Protein AF-A0A833ZZV5-F1 (afdb_monomer_lite)

InterPro domains:
  IPR002999 Tudor domain [SM00333] (11-71)
  IPR002999 Tudor domain [SM00333] (85-141)
  IPR004092 Mbt repeat domain [PF02820] (18-68)
  IPR014002 Agenet domain, plant type [SM00743] (11-73)
  IPR014002 Agenet domain, plant type [SM00743] (85-141)
  IPR040477 Lysine-specific demethylase 4-like, Tudor domain [PF18104] (90-123)
  IPR043449 PHD finger protein 20-like [PTHR15856] (2-167)
  IPR047405 PHD finger protein 20-like protein 1, Tudor domain [cd20454] (86-143)

pLDDT: mean 76.8, std 22.61, range [31.33, 97.44]

Radius of gyration: 31.59 Å; chains: 1; bounding box: 53×62×110 Å

Organism: NCBI:txid89673

Secondary structure (DSSP, 8-state):
-PPPPP--TT---STT-EEEEE-TTS-EEEEEEEEEETTTTEEEEEETTS-GGG-EEEETT-TTEEE------SSS----TTS-----TT-EEEEE-TTS-EEEEEEEEE-TTSEEEEEETTS-EEEEEGGGEEEPPGGGTTTTS---S-------------------------

Sequence (174 aa):
MSKKPPNRPGITFEIGARLEALDYLQKWYPSRIEKIDYEEGKMLVHFERWSHRYDEWIYWDSNRLRPLERPALRKEGLKDEDDFFDFKAGEEVLARWTDCRYYPAKIEAVNKEGTFTVQFYDGVIRCLKRMHIKAMPEDAKGQVQSQHPLSWCCPIDPAGSCNQSMGSEVSAFF

Structure (mmCIF, N/CA/C/O backbone):
data_AF-A0A833ZZV5-F1
#
_entry.id   AF-A0A833ZZV5-F1
#
loop_
_atom_site.group_PDB
_atom_site.id
_atom_site.type_symbol
_atom_site.label_atom_id
_atom_site.label_alt_id
_atom_site.label_comp_id
_atom_site.label_asym_id
_atom_site.label_entity_id
_atom_site.label_seq_id
_atom_site.pdbx_PDB_ins_code
_atom_site.Cartn_x
_atom_site.Cartn_y
_atom_site.Cartn_z
_atom_site.occupancy
_atom_site.B_iso_or_equiv
_atom_site.auth_seq_id
_atom_site.auth_comp_id
_atom_site.auth_asym_id
_atom_site.auth_atom_id
_atom_site.pdbx_PDB_model_num
ATOM 1 N N . MET A 1 1 ? 12.550 -0.933 -32.761 1.00 63.62 1 MET A N 1
ATOM 2 C CA . MET A 1 1 ? 12.901 -2.304 -32.321 1.00 63.62 1 MET A CA 1
ATOM 3 C C . MET A 1 1 ? 12.529 -2.410 -30.852 1.00 63.62 1 MET A C 1
ATOM 5 O O . MET A 1 1 ? 13.104 -1.671 -30.068 1.00 63.62 1 MET A O 1
ATOM 9 N N . SER A 1 2 ? 11.555 -3.244 -30.481 1.00 72.00 2 SER A N 1
ATOM 10 C CA . SER A 1 2 ? 11.165 -3.431 -29.075 1.00 72.00 2 SER A CA 1
ATOM 11 C C . SER A 1 2 ? 12.299 -4.095 -28.294 1.00 72.00 2 SER A C 1
ATOM 13 O O . SER A 1 2 ? 12.795 -5.153 -28.698 1.00 72.00 2 SER A O 1
ATOM 15 N N . LYS A 1 3 ? 12.705 -3.500 -27.176 1.00 82.06 3 LYS A N 1
ATOM 16 C CA . LYS A 1 3 ? 13.666 -4.099 -26.257 1.00 82.06 3 LYS A CA 1
ATOM 17 C C . LYS A 1 3 ? 12.980 -5.209 -25.457 1.00 82.06 3 LYS A C 1
ATOM 19 O O . LYS A 1 3 ? 11.799 -5.126 -25.127 1.00 82.06 3 LYS A O 1
ATOM 24 N N . LYS A 1 4 ? 13.725 -6.271 -25.151 1.00 84.44 4 LYS A N 1
ATOM 25 C CA . LYS A 1 4 ? 13.247 -7.362 -24.292 1.00 84.44 4 LYS A CA 1
ATOM 26 C C . LYS A 1 4 ? 13.659 -7.087 -22.840 1.00 84.44 4 LYS A C 1
ATOM 28 O O . LYS A 1 4 ? 14.776 -6.601 -22.644 1.00 84.44 4 LYS A O 1
ATOM 33 N N . PRO A 1 5 ? 12.812 -7.404 -21.843 1.00 83.94 5 PRO A N 1
ATOM 34 C CA . PRO A 1 5 ? 13.189 -7.277 -20.441 1.00 83.94 5 PRO A CA 1
ATOM 35 C C . PRO A 1 5 ? 14.432 -8.122 -20.120 1.00 83.94 5 PRO A C 1
ATOM 37 O O . PRO A 1 5 ? 14.556 -9.240 -20.634 1.00 83.94 5 PRO A O 1
ATOM 40 N N . PRO A 1 6 ? 15.355 -7.621 -19.285 1.00 85.31 6 PRO A N 1
ATOM 41 C CA . PRO A 1 6 ? 16.538 -8.368 -18.886 1.00 85.31 6 PRO A CA 1
ATOM 42 C C . PRO A 1 6 ? 16.156 -9.528 -17.961 1.00 85.31 6 PRO A C 1
ATOM 44 O O . PRO A 1 6 ? 15.246 -9.419 -17.141 1.00 85.31 6 PRO A O 1
ATOM 47 N N . ASN A 1 7 ? 16.888 -10.639 -18.041 1.00 85.38 7 ASN A N 1
ATOM 48 C CA . ASN A 1 7 ? 16.729 -11.732 -17.085 1.00 85.38 7 ASN A CA 1
ATOM 49 C C . ASN A 1 7 ? 17.444 -11.368 -15.773 1.00 85.38 7 ASN A C 1
ATOM 51 O O . ASN A 1 7 ? 18.665 -11.497 -15.677 1.00 85.38 7 ASN A O 1
ATOM 55 N N . ARG A 1 8 ? 16.693 -10.872 -14.781 1.00 85.69 8 ARG A N 1
ATOM 56 C CA . ARG A 1 8 ? 17.204 -10.538 -13.442 1.00 85.69 8 ARG A CA 1
ATOM 57 C C . ARG A 1 8 ? 16.512 -11.427 -12.404 1.00 85.69 8 ARG A C 1
ATOM 59 O O . ARG A 1 8 ? 15.307 -11.279 -12.201 1.00 85.69 8 ARG A O 1
ATOM 66 N N . PRO A 1 9 ? 17.236 -12.340 -11.734 1.00 82.81 9 PRO A N 1
ATOM 67 C CA . PRO A 1 9 ? 16.626 -13.238 -10.762 1.00 82.81 9 PRO A CA 1
ATOM 68 C C . PRO A 1 9 ? 15.971 -12.438 -9.630 1.00 82.81 9 PRO A C 1
ATOM 70 O O . PRO A 1 9 ? 16.576 -11.526 -9.071 1.00 82.81 9 PRO A O 1
ATOM 73 N N . GLY A 1 10 ? 14.717 -12.769 -9.317 1.00 82.19 10 GLY A N 1
ATOM 74 C CA . GLY A 1 10 ? 13.935 -12.106 -8.270 1.00 82.19 10 GLY A CA 1
ATOM 75 C C . GLY A 1 10 ? 13.205 -10.825 -8.696 1.00 82.19 10 GLY A C 1
ATOM 76 O O . GLY A 1 10 ? 12.441 -10.292 -7.896 1.00 82.19 10 GLY A O 1
ATOM 77 N N . ILE A 1 11 ? 13.372 -10.350 -9.937 1.00 89.00 11 ILE A N 1
ATOM 78 C CA . ILE A 1 11 ? 12.589 -9.234 -10.489 1.00 89.00 11 ILE A CA 1
ATOM 79 C C . ILE A 1 11 ? 11.695 -9.769 -11.606 1.00 89.00 11 ILE A C 1
ATOM 81 O O . ILE A 1 11 ? 12.169 -10.356 -12.573 1.00 89.00 11 ILE A O 1
ATOM 85 N N . THR A 1 12 ? 10.387 -9.566 -11.471 1.00 90.50 12 THR A N 1
ATOM 86 C CA . THR A 1 12 ? 9.412 -9.866 -12.528 1.00 90.50 12 THR A CA 1
ATOM 87 C C . THR A 1 12 ? 9.067 -8.568 -13.251 1.00 90.50 12 THR A C 1
ATOM 89 O O . THR A 1 12 ? 8.610 -7.620 -12.618 1.00 90.50 12 THR A O 1
ATOM 92 N N . PHE A 1 13 ? 9.307 -8.507 -14.562 1.00 91.06 13 PHE A N 1
ATOM 93 C CA . PHE A 1 13 ? 9.050 -7.323 -15.391 1.00 91.06 13 PHE A CA 1
ATOM 94 C C . PHE A 1 13 ? 7.665 -7.392 -16.034 1.00 91.06 13 PHE A C 1
ATOM 96 O O . PHE A 1 13 ? 7.528 -7.527 -17.249 1.00 91.06 13 PHE A O 1
ATOM 103 N N . GLU A 1 14 ? 6.638 -7.318 -15.193 1.00 91.81 14 GLU A N 1
ATOM 104 C CA . GLU A 1 14 ? 5.232 -7.357 -15.596 1.00 91.81 14 GLU A CA 1
ATOM 105 C C . GLU A 1 14 ? 4.464 -6.223 -14.921 1.00 91.81 14 GLU A C 1
ATOM 107 O O . GLU A 1 14 ? 4.776 -5.830 -13.794 1.00 91.81 14 GLU A O 1
ATOM 112 N N . ILE A 1 15 ? 3.440 -5.696 -15.596 1.00 92.88 15 ILE A N 1
ATOM 113 C CA . ILE A 1 15 ? 2.560 -4.686 -15.002 1.00 92.88 15 ILE A CA 1
ATOM 114 C C . ILE A 1 15 ? 1.901 -5.289 -13.757 1.00 92.88 15 ILE A C 1
ATOM 116 O O . ILE A 1 15 ? 1.269 -6.341 -13.806 1.00 92.88 15 ILE A O 1
ATOM 120 N N . GLY A 1 16 ? 2.056 -4.610 -12.626 1.00 91.19 16 GLY A N 1
ATOM 121 C CA . GLY A 1 16 ? 1.579 -5.046 -11.322 1.00 91.19 16 GLY A CA 1
ATOM 122 C C . GLY A 1 16 ? 2.577 -5.847 -10.490 1.00 91.19 16 GLY A C 1
ATOM 123 O O . GLY A 1 16 ? 2.316 -6.057 -9.303 1.00 91.19 16 GLY A O 1
ATOM 124 N N . ALA A 1 17 ? 3.721 -6.247 -11.051 1.00 91.94 17 ALA A N 1
ATOM 125 C CA . ALA A 1 17 ? 4.781 -6.872 -10.273 1.00 91.94 17 ALA A CA 1
ATOM 126 C C . ALA A 1 17 ? 5.356 -5.895 -9.234 1.00 91.94 17 ALA A C 1
ATOM 128 O O . ALA A 1 17 ? 5.371 -4.676 -9.429 1.00 91.94 17 ALA A O 1
ATOM 129 N N . ARG A 1 18 ? 5.830 -6.449 -8.113 1.00 94.00 18 ARG A N 1
ATOM 130 C CA . ARG A 1 18 ? 6.412 -5.688 -7.000 1.00 94.0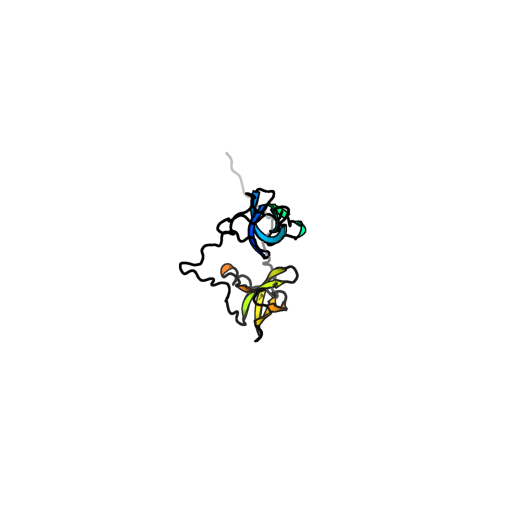0 18 ARG A CA 1
ATOM 131 C C . ARG A 1 18 ? 7.924 -5.872 -6.957 1.00 94.00 18 ARG A C 1
ATOM 133 O O . ARG A 1 18 ? 8.425 -6.975 -7.170 1.00 94.00 18 ARG A O 1
ATOM 140 N N . LEU A 1 19 ? 8.623 -4.791 -6.647 1.00 94.06 19 LEU A N 1
ATOM 141 C CA . LEU A 1 19 ? 10.077 -4.710 -6.522 1.00 94.06 19 LEU A CA 1
ATOM 142 C C . LEU A 1 19 ? 10.439 -3.619 -5.516 1.00 94.06 19 LEU A C 1
ATOM 144 O O . LEU A 1 19 ? 9.560 -2.912 -5.027 1.00 94.06 19 LEU A O 1
ATOM 148 N N . GLU A 1 20 ? 11.719 -3.452 -5.217 1.00 94.88 20 GLU A N 1
ATOM 149 C CA . GLU A 1 20 ? 12.184 -2.253 -4.524 1.00 94.88 20 GLU A CA 1
ATOM 150 C C . GLU A 1 20 ? 12.876 -1.315 -5.502 1.00 94.88 20 GLU A C 1
ATOM 152 O O . GLU A 1 20 ? 13.699 -1.741 -6.321 1.00 94.88 20 GLU A O 1
ATOM 157 N N . ALA A 1 21 ? 12.532 -0.034 -5.397 1.00 96.12 21 ALA A N 1
ATOM 158 C CA . ALA A 1 21 ? 13.130 1.029 -6.180 1.00 96.12 21 ALA A CA 1
ATOM 159 C C . ALA A 1 21 ? 13.818 2.042 -5.269 1.00 96.12 21 ALA A C 1
ATOM 161 O O . ALA A 1 21 ? 13.371 2.311 -4.152 1.00 96.12 21 ALA A O 1
ATOM 162 N N . LEU A 1 22 ? 14.928 2.578 -5.758 1.00 95.94 22 LEU A N 1
ATOM 163 C CA . LEU A 1 22 ? 15.711 3.596 -5.080 1.00 95.94 22 LEU A CA 1
ATOM 164 C C . LEU A 1 22 ? 15.136 4.985 -5.375 1.00 95.94 22 LEU A C 1
ATOM 166 O O . LEU A 1 22 ? 14.993 5.345 -6.547 1.00 95.94 22 LEU A O 1
ATOM 170 N N . ASP A 1 23 ? 14.847 5.768 -4.342 1.00 92.81 23 ASP A N 1
ATOM 171 C CA . ASP A 1 23 ? 14.405 7.158 -4.478 1.00 92.81 23 ASP A CA 1
ATOM 172 C C . ASP A 1 23 ? 15.575 8.131 -4.761 1.00 92.81 23 ASP A C 1
ATOM 174 O O . ASP A 1 23 ? 16.741 7.741 -4.895 1.00 92.81 23 ASP A O 1
ATOM 178 N N . TYR A 1 24 ? 15.268 9.429 -4.842 1.00 87.69 24 TYR A N 1
ATOM 179 C CA . TYR A 1 24 ? 16.264 10.490 -5.042 1.00 87.69 24 TYR A CA 1
ATOM 180 C C . TYR A 1 24 ? 17.248 10.635 -3.871 1.00 87.69 24 TYR A C 1
ATOM 182 O O . TYR A 1 24 ? 18.380 11.071 -4.075 1.00 87.69 24 TYR A O 1
ATOM 190 N N . LEU A 1 25 ? 16.839 10.250 -2.658 1.00 90.06 25 LEU A N 1
ATOM 191 C CA . LEU A 1 25 ? 17.652 10.282 -1.441 1.00 90.06 25 LEU A CA 1
ATOM 192 C C . LEU A 1 25 ? 18.470 8.997 -1.243 1.00 90.06 25 LEU A C 1
ATOM 194 O O . LEU A 1 25 ? 19.056 8.805 -0.179 1.00 90.06 25 LEU A O 1
ATOM 198 N N . GLN A 1 26 ? 18.543 8.133 -2.262 1.00 91.12 26 GLN A N 1
ATOM 199 C CA . GLN A 1 26 ? 19.263 6.860 -2.221 1.00 91.12 26 GLN A CA 1
ATOM 200 C C . GLN A 1 26 ? 18.704 5.881 -1.176 1.00 91.12 26 GLN A C 1
ATOM 202 O O . GLN A 1 26 ? 19.438 5.077 -0.597 1.00 91.12 26 GLN A O 1
ATOM 207 N N . LYS A 1 27 ? 17.390 5.916 -0.948 1.00 93.12 27 LYS A N 1
ATOM 208 C CA . LYS A 1 27 ? 16.681 5.005 -0.056 1.00 93.12 27 LYS A CA 1
ATOM 209 C C . LYS A 1 27 ? 15.776 4.062 -0.839 1.00 93.12 27 LYS A C 1
ATOM 211 O O . LYS A 1 27 ? 15.077 4.454 -1.769 1.00 93.12 27 LYS A O 1
ATOM 216 N N . TRP A 1 28 ? 15.808 2.792 -0.449 1.00 93.31 28 TRP A N 1
ATOM 217 C CA . TRP A 1 28 ? 14.999 1.739 -1.053 1.00 93.31 28 TRP A CA 1
ATOM 218 C C . TRP A 1 28 ? 13.576 1.764 -0.508 1.00 93.31 28 TRP A C 1
ATOM 220 O O . TRP A 1 28 ? 13.372 1.827 0.707 1.00 93.31 28 TRP A O 1
ATOM 230 N N . TYR A 1 29 ? 12.604 1.677 -1.412 1.00 92.75 29 TYR A N 1
ATOM 231 C CA . TYR A 1 29 ? 11.191 1.622 -1.073 1.00 92.75 29 TYR A CA 1
ATOM 23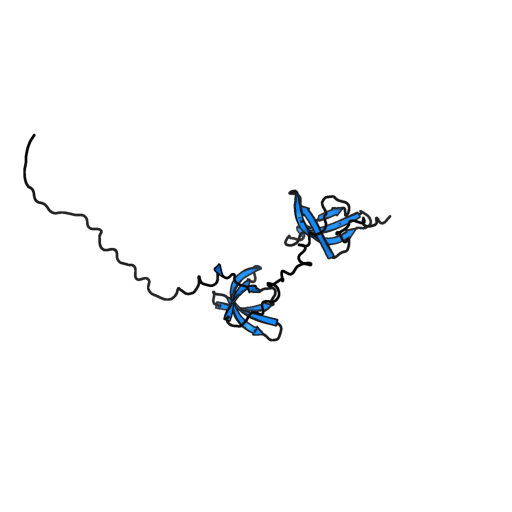2 C C . TYR A 1 29 ? 10.464 0.525 -1.858 1.00 92.75 29 TYR A C 1
ATOM 234 O O . TYR A 1 29 ? 10.714 0.354 -3.060 1.00 92.75 29 TYR A O 1
ATOM 242 N N . PRO A 1 30 ? 9.527 -0.195 -1.212 1.00 94.12 30 PRO A N 1
ATOM 243 C CA . PRO A 1 30 ? 8.663 -1.137 -1.903 1.00 94.12 30 PRO A CA 1
ATOM 244 C C . PRO A 1 30 ? 7.838 -0.387 -2.943 1.00 94.12 30 PRO A C 1
ATOM 246 O O . PRO A 1 30 ? 7.285 0.681 -2.678 1.00 94.12 30 PRO A O 1
ATOM 249 N N . SER A 1 31 ? 7.804 -0.937 -4.146 1.00 95.12 31 SER A N 1
ATOM 250 C CA . SER A 1 31 ? 7.254 -0.277 -5.315 1.00 95.12 31 SER A CA 1
ATOM 251 C C . SER A 1 31 ? 6.571 -1.276 -6.242 1.00 95.12 31 SER A C 1
ATOM 253 O O . SER A 1 31 ? 6.840 -2.481 -6.214 1.00 95.12 31 SER A O 1
ATOM 255 N N . ARG A 1 32 ? 5.685 -0.764 -7.091 1.00 95.31 32 ARG A N 1
ATOM 256 C CA . ARG A 1 32 ? 4.922 -1.536 -8.069 1.00 95.31 32 ARG A CA 1
ATOM 257 C C . ARG A 1 32 ? 5.190 -1.016 -9.474 1.00 95.31 32 ARG A C 1
ATOM 259 O O . ARG A 1 32 ? 5.274 0.191 -9.687 1.00 95.31 32 ARG A O 1
ATOM 266 N N . ILE A 1 33 ? 5.290 -1.930 -10.432 1.00 95.56 33 ILE A N 1
ATOM 267 C CA . ILE A 1 33 ? 5.332 -1.579 -11.850 1.00 95.56 33 ILE A CA 1
ATOM 268 C C . ILE A 1 33 ? 3.919 -1.190 -12.288 1.00 95.56 33 ILE A C 1
ATOM 270 O O . ILE A 1 33 ? 3.019 -2.029 -12.291 1.00 95.56 33 ILE A O 1
ATOM 274 N N . GLU A 1 34 ? 3.723 0.067 -12.665 1.00 95.44 34 GLU A N 1
ATOM 275 C CA . GLU A 1 34 ? 2.433 0.584 -13.132 1.00 95.44 34 GLU A CA 1
ATOM 276 C C . GLU A 1 34 ? 2.308 0.476 -14.656 1.00 95.44 34 GLU A C 1
ATOM 278 O O . GLU A 1 34 ? 1.258 0.115 -15.183 1.00 95.44 34 GLU A O 1
ATOM 283 N N . LYS A 1 35 ? 3.396 0.757 -15.384 1.00 95.25 35 LYS A N 1
ATOM 284 C CA . LYS A 1 35 ? 3.458 0.676 -16.853 1.00 95.25 35 LYS A CA 1
ATOM 285 C C . LYS A 1 35 ? 4.837 0.223 -17.311 1.00 95.25 35 LYS A C 1
ATOM 287 O O . LYS A 1 35 ? 5.821 0.436 -16.608 1.00 95.25 35 LYS A O 1
ATOM 292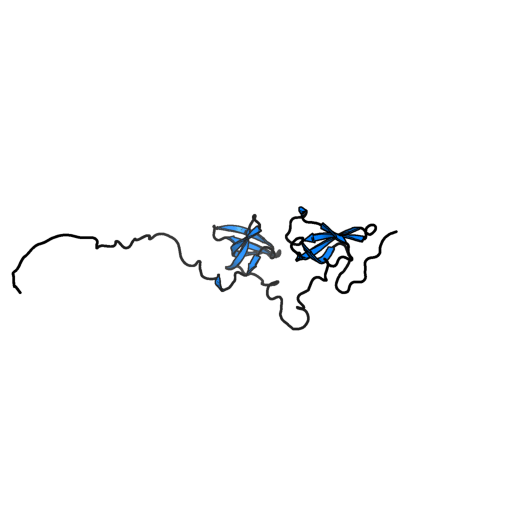 N N . ILE A 1 36 ? 4.912 -0.355 -18.506 1.00 95.00 36 ILE A N 1
ATOM 293 C CA . ILE A 1 36 ? 6.168 -0.743 -19.154 1.00 95.00 36 ILE A CA 1
ATOM 294 C C . ILE A 1 36 ? 6.196 -0.139 -20.554 1.00 95.00 36 ILE A C 1
ATOM 296 O O . ILE A 1 36 ? 5.242 -0.287 -21.314 1.00 95.00 36 ILE A O 1
ATOM 300 N N . ASP A 1 37 ? 7.300 0.521 -20.879 1.00 93.94 37 ASP A N 1
ATOM 301 C CA . ASP A 1 37 ? 7.630 0.997 -22.213 1.00 93.94 37 ASP A CA 1
ATOM 302 C C . ASP A 1 37 ? 8.726 0.098 -22.799 1.00 93.94 37 ASP A C 1
ATOM 304 O O . ASP A 1 37 ? 9.899 0.161 -22.412 1.00 93.94 37 ASP A O 1
ATOM 308 N N . TYR A 1 38 ? 8.328 -0.766 -23.736 1.00 91.94 38 TYR A N 1
ATOM 309 C CA . TYR A 1 38 ? 9.237 -1.696 -24.401 1.00 91.94 38 TYR A CA 1
ATOM 310 C C . TYR A 1 38 ? 10.106 -1.038 -25.477 1.00 91.94 38 TYR A C 1
ATOM 312 O O . TYR A 1 38 ? 11.095 -1.638 -25.898 1.00 91.94 38 TYR A O 1
ATOM 320 N N . GLU A 1 39 ? 9.769 0.160 -25.951 1.00 90.25 39 GLU A N 1
ATOM 321 C CA . GLU A 1 39 ? 10.563 0.868 -26.955 1.00 90.25 39 GLU A CA 1
ATOM 322 C C . GLU A 1 39 ? 11.779 1.517 -26.294 1.00 90.25 39 GLU A C 1
ATOM 324 O O . GLU A 1 39 ? 12.923 1.296 -26.710 1.00 90.25 39 GLU A O 1
ATOM 329 N N . GLU A 1 40 ? 11.549 2.240 -25.198 1.00 89.50 40 GLU A N 1
ATOM 330 C CA . GLU A 1 40 ? 12.615 2.911 -24.457 1.00 89.50 40 GLU A CA 1
ATOM 331 C C . GLU A 1 40 ? 13.343 1.979 -23.482 1.00 89.50 40 GLU A C 1
ATOM 333 O O . GLU A 1 40 ? 14.529 2.181 -23.190 1.00 89.50 40 GLU A O 1
ATOM 338 N N . GLY A 1 41 ? 12.685 0.911 -23.030 1.00 92.00 41 GLY A N 1
ATOM 339 C CA . GLY A 1 41 ? 13.207 0.010 -22.005 1.00 92.00 41 GLY A CA 1
ATOM 340 C C . GLY A 1 41 ? 13.055 0.558 -20.591 1.00 92.00 41 GLY A C 1
ATOM 341 O O . GLY A 1 41 ? 13.944 0.404 -19.749 1.00 92.00 41 GLY A O 1
ATOM 342 N N . LYS A 1 42 ? 11.944 1.250 -20.347 1.00 94.81 42 LYS A N 1
ATOM 343 C CA . LYS A 1 42 ? 11.628 1.895 -19.075 1.00 94.81 42 LYS A CA 1
ATOM 344 C C . LYS A 1 42 ? 10.351 1.321 -18.498 1.00 94.81 42 LYS A C 1
ATOM 346 O O . LYS A 1 42 ? 9.526 0.737 -19.193 1.00 94.81 42 LYS A O 1
ATOM 351 N N . MET A 1 43 ? 10.169 1.524 -17.209 1.00 95.62 43 MET A N 1
ATOM 352 C CA . MET A 1 43 ? 8.937 1.195 -16.522 1.00 95.62 43 MET A CA 1
ATOM 353 C C . MET A 1 43 ? 8.556 2.324 -15.576 1.00 95.62 43 MET A C 1
ATOM 355 O O . MET A 1 43 ? 9.422 2.933 -14.950 1.00 95.62 43 MET A O 1
ATOM 359 N N . LEU A 1 44 ? 7.262 2.610 -15.502 1.00 97.19 44 LEU A N 1
ATOM 360 C CA . LEU A 1 44 ? 6.711 3.557 -14.549 1.00 97.19 44 LEU A CA 1
ATOM 361 C C . LEU A 1 44 ? 6.590 2.843 -13.209 1.00 97.19 44 LEU A C 1
ATOM 363 O O . LEU A 1 44 ? 5.865 1.853 -13.092 1.00 97.19 44 LEU A O 1
ATOM 367 N N . VAL A 1 45 ? 7.323 3.332 -12.221 1.00 96.81 45 VAL A N 1
ATOM 368 C CA . VAL A 1 45 ? 7.383 2.768 -10.881 1.00 96.81 45 VAL A CA 1
ATOM 369 C C . VAL A 1 45 ? 6.565 3.638 -9.942 1.00 96.81 45 VAL A C 1
ATOM 371 O O . VAL A 1 45 ? 6.837 4.828 -9.805 1.00 96.81 45 VAL A O 1
ATOM 374 N N . HIS A 1 46 ? 5.585 3.025 -9.284 1.00 97.00 46 HIS A N 1
ATOM 375 C CA . HIS A 1 46 ? 4.820 3.635 -8.206 1.00 97.00 46 HIS A CA 1
ATOM 376 C C . HIS A 1 46 ? 5.396 3.213 -6.855 1.00 97.00 46 HIS A C 1
ATOM 378 O O . HIS A 1 46 ? 5.444 2.019 -6.545 1.00 97.00 46 HIS A O 1
ATOM 384 N N . PHE A 1 47 ? 5.802 4.184 -6.039 1.00 93.44 47 PHE A N 1
ATOM 385 C CA . PHE A 1 47 ? 6.272 3.941 -4.677 1.00 93.44 47 PHE A CA 1
ATOM 386 C C . PHE A 1 47 ? 5.084 3.670 -3.749 1.00 93.44 47 PHE A C 1
ATOM 388 O O . PHE A 1 47 ? 4.171 4.488 -3.623 1.00 93.44 47 PHE A O 1
ATOM 395 N N . GLU A 1 48 ? 5.084 2.527 -3.063 1.00 88.69 48 GLU A N 1
ATOM 396 C CA . GLU A 1 48 ? 3.975 2.181 -2.179 1.00 88.69 48 GLU A CA 1
ATOM 397 C C . GLU A 1 48 ? 3.847 3.191 -1.036 1.00 88.69 48 GLU A C 1
ATOM 399 O O . GLU A 1 48 ? 4.825 3.532 -0.369 1.00 88.69 48 GLU A O 1
ATOM 404 N N . ARG A 1 49 ? 2.604 3.604 -0.753 1.00 89.81 49 ARG A N 1
ATOM 405 C CA . ARG A 1 49 ? 2.245 4.606 0.274 1.00 89.81 49 ARG A CA 1
ATOM 406 C C . ARG A 1 49 ? 2.660 6.039 -0.072 1.00 89.81 49 ARG A C 1
ATOM 408 O O . ARG A 1 49 ? 2.543 6.916 0.782 1.00 89.81 49 ARG A O 1
ATOM 415 N N . TRP A 1 50 ? 3.116 6.283 -1.296 1.00 88.56 50 TRP A N 1
ATOM 416 C CA . TRP A 1 50 ? 3.408 7.620 -1.798 1.00 88.56 50 TRP A CA 1
ATOM 417 C C . TRP A 1 50 ? 2.300 8.074 -2.752 1.00 88.56 50 TRP A C 1
ATOM 419 O O . TRP A 1 50 ? 1.493 7.287 -3.241 1.00 88.56 50 TRP A O 1
ATOM 429 N N . SER A 1 51 ? 2.225 9.382 -2.992 1.00 90.81 51 SER A N 1
ATOM 430 C CA . SER A 1 51 ? 1.323 9.932 -4.007 1.00 90.81 51 SER A CA 1
ATOM 431 C C . SER A 1 51 ? 1.810 9.558 -5.409 1.00 90.81 51 SER A C 1
ATOM 433 O O . SER A 1 51 ? 3.006 9.645 -5.668 1.00 90.81 51 SER A O 1
ATOM 435 N N . HIS A 1 52 ? 0.887 9.289 -6.340 1.00 90.44 52 HIS A N 1
ATOM 436 C CA . HIS A 1 52 ? 1.194 9.073 -7.764 1.00 90.44 52 HIS A CA 1
ATOM 437 C C . HIS A 1 52 ? 2.020 10.195 -8.420 1.00 90.44 52 HIS A C 1
ATOM 439 O O . HIS A 1 52 ? 2.635 9.999 -9.461 1.00 90.44 52 HIS A O 1
ATOM 445 N N . ARG A 1 53 ? 2.070 11.393 -7.817 1.00 93.06 53 ARG A N 1
ATOM 446 C CA . ARG A 1 53 ? 2.944 12.487 -8.278 1.00 93.06 53 ARG A CA 1
ATOM 447 C C . ARG A 1 53 ? 4.437 12.157 -8.192 1.00 93.06 53 ARG A C 1
ATOM 449 O O . ARG A 1 53 ? 5.228 12.855 -8.813 1.00 93.06 53 ARG A O 1
ATOM 456 N N . TYR A 1 54 ? 4.802 11.152 -7.401 1.00 92.00 54 TYR A N 1
ATOM 457 C CA . TYR A 1 54 ? 6.169 10.657 -7.266 1.00 92.00 54 TYR A CA 1
ATOM 458 C C . TYR A 1 54 ? 6.436 9.431 -8.146 1.00 92.00 54 TYR A C 1
ATOM 460 O O . TYR A 1 54 ? 7.507 8.842 -8.031 1.00 92.00 54 TYR A O 1
ATOM 468 N N . ASP A 1 55 ? 5.484 9.030 -8.996 1.00 92.94 55 ASP A N 1
ATOM 469 C CA . ASP A 1 55 ? 5.696 7.923 -9.923 1.00 92.94 55 ASP A CA 1
ATOM 470 C C . ASP A 1 55 ? 6.785 8.304 -10.922 1.00 92.94 55 ASP A C 1
ATOM 472 O O . ASP A 1 55 ? 6.772 9.390 -11.509 1.00 92.94 55 ASP A O 1
ATOM 476 N N . GLU A 1 56 ? 7.735 7.400 -11.120 1.00 95.12 56 GLU A N 1
ATOM 477 C CA . GLU A 1 56 ? 8.942 7.701 -11.876 1.00 95.12 56 GLU A CA 1
ATOM 478 C C . GLU A 1 56 ? 9.188 6.661 -12.963 1.00 95.12 56 GLU A C 1
ATOM 480 O O . GLU A 1 56 ? 9.098 5.454 -12.737 1.00 95.12 56 GLU A O 1
ATOM 485 N N . TRP A 1 57 ? 9.537 7.130 -14.160 1.00 96.31 57 TRP A N 1
ATOM 486 C CA . TRP A 1 57 ? 10.033 6.264 -15.222 1.00 96.31 57 TRP A CA 1
ATOM 487 C C . TRP A 1 57 ? 11.485 5.873 -14.945 1.00 96.31 57 TRP A C 1
ATOM 489 O O . TRP A 1 57 ? 12.396 6.691 -15.070 1.00 96.31 57 TRP A O 1
ATOM 499 N N . ILE A 1 58 ? 11.708 4.604 -14.608 1.00 95.12 58 ILE A N 1
ATOM 500 C CA . ILE A 1 58 ? 13.028 4.034 -14.327 1.00 95.12 58 ILE A CA 1
ATOM 501 C C . ILE A 1 58 ? 13.369 3.015 -15.415 1.00 95.12 58 ILE A C 1
ATOM 503 O O . ILE A 1 58 ? 12.529 2.209 -15.814 1.00 95.12 58 ILE A O 1
ATOM 507 N N . TYR A 1 59 ? 14.608 3.027 -15.904 1.00 94.88 59 TYR A N 1
ATOM 508 C CA . TYR A 1 59 ? 15.081 1.991 -16.822 1.00 94.88 59 TYR A CA 1
ATOM 509 C C . TYR A 1 59 ? 15.095 0.623 -16.132 1.00 94.88 59 TYR A C 1
ATOM 511 O O . TYR A 1 59 ? 15.612 0.498 -15.021 1.00 94.88 59 TYR A O 1
ATOM 519 N N . TRP A 1 60 ? 14.567 -0.416 -16.782 1.00 90.69 60 TRP A N 1
ATOM 520 C CA . TRP A 1 60 ? 14.446 -1.755 -16.180 1.00 90.69 60 TRP A CA 1
ATOM 521 C C . TRP A 1 60 ? 15.801 -2.440 -15.894 1.00 90.69 60 TRP A C 1
ATOM 523 O O . TRP A 1 60 ? 15.891 -3.399 -15.122 1.00 90.69 60 TRP A O 1
ATOM 533 N N . ASP A 1 61 ? 16.879 -1.938 -16.495 1.00 89.62 61 ASP A N 1
ATOM 534 C CA . ASP A 1 61 ? 18.264 -2.379 -16.320 1.00 89.62 61 ASP A CA 1
ATOM 535 C C . ASP A 1 61 ? 19.025 -1.505 -15.313 1.00 89.62 61 ASP A C 1
ATOM 537 O O . ASP A 1 61 ? 20.173 -1.794 -14.986 1.00 89.62 61 ASP A O 1
ATOM 541 N N . SER A 1 62 ? 18.376 -0.478 -14.755 1.00 90.94 62 SER A N 1
ATOM 542 C CA . SER A 1 62 ? 18.980 0.405 -13.767 1.00 90.94 62 SER A CA 1
ATOM 543 C C . SER A 1 62 ? 19.365 -0.347 -12.490 1.00 90.94 62 SER A C 1
ATOM 545 O O . SER A 1 62 ? 18.645 -1.227 -12.001 1.00 90.94 62 SER A O 1
ATOM 547 N N . ASN A 1 63 ? 20.475 0.076 -11.881 1.00 92.12 63 ASN A N 1
ATOM 548 C CA . ASN A 1 63 ? 20.892 -0.352 -10.542 1.00 92.12 63 ASN A CA 1
ATOM 549 C C . ASN A 1 63 ? 19.978 0.189 -9.433 1.00 92.12 63 ASN A C 1
ATOM 551 O O . ASN A 1 63 ? 20.103 -0.223 -8.286 1.00 92.12 63 ASN A O 1
ATOM 555 N N . ARG A 1 64 ? 19.038 1.080 -9.772 1.00 93.75 64 ARG A N 1
ATOM 556 C CA . ARG A 1 64 ? 17.994 1.583 -8.867 1.00 93.75 64 ARG A CA 1
ATOM 557 C C . ARG A 1 64 ? 16.888 0.567 -8.589 1.00 93.75 64 ARG A C 1
ATOM 559 O O . ARG A 1 64 ? 15.931 0.909 -7.909 1.00 93.75 64 ARG A O 1
ATOM 566 N N . LEU A 1 65 ? 16.991 -0.641 -9.140 1.00 94.12 65 LEU A N 1
ATOM 567 C CA . LEU A 1 65 ? 15.999 -1.701 -9.023 1.00 94.12 65 LEU A CA 1
ATOM 568 C C . LEU A 1 65 ? 16.640 -2.936 -8.410 1.00 94.12 65 LEU A C 1
ATOM 570 O O . LEU A 1 65 ? 17.694 -3.391 -8.871 1.00 94.12 65 LEU A O 1
ATOM 574 N N . ARG A 1 66 ? 15.962 -3.513 -7.422 1.00 93.94 66 ARG A N 1
ATOM 575 C CA . ARG A 1 66 ? 16.323 -4.804 -6.840 1.00 93.94 66 ARG A CA 1
ATOM 576 C C . ARG A 1 66 ? 15.071 -5.661 -6.629 1.00 93.94 66 ARG A C 1
ATOM 578 O O . ARG A 1 66 ? 13.966 -5.111 -6.580 1.00 93.94 66 ARG A O 1
ATOM 585 N N . PRO A 1 67 ? 15.218 -6.996 -6.540 1.00 92.00 67 PRO A N 1
ATOM 586 C CA . PRO A 1 67 ? 14.132 -7.866 -6.105 1.00 92.00 67 PRO A CA 1
ATOM 587 C C . PRO A 1 67 ? 13.487 -7.296 -4.852 1.00 92.00 67 PRO A C 1
ATOM 589 O O . PRO A 1 67 ? 14.211 -6.864 -3.959 1.00 92.00 67 PRO A O 1
ATOM 592 N N . LEU A 1 68 ? 12.154 -7.301 -4.779 1.00 85.94 68 LEU A N 1
ATOM 593 C CA . LEU A 1 68 ? 11.507 -7.048 -3.499 1.00 85.94 68 LEU A CA 1
ATOM 594 C C . LEU A 1 68 ? 12.039 -8.109 -2.542 1.00 85.94 68 LEU A C 1
ATOM 596 O O . LEU A 1 68 ? 11.785 -9.300 -2.760 1.00 85.94 68 LEU A O 1
ATOM 600 N N . GLU A 1 69 ? 12.782 -7.685 -1.523 1.00 76.12 69 GLU A N 1
ATOM 601 C CA . GLU A 1 69 ? 13.169 -8.564 -0.435 1.00 76.12 69 GLU A CA 1
ATOM 602 C C . GLU A 1 69 ? 11.875 -9.017 0.235 1.00 76.12 69 GLU A C 1
ATOM 604 O O . GLU A 1 69 ? 11.276 -8.327 1.057 1.00 76.12 69 GLU A O 1
ATOM 609 N N . ARG A 1 70 ? 11.363 -10.174 -0.197 1.00 58.34 70 ARG A N 1
ATOM 610 C CA . ARG A 1 70 ? 10.381 -10.897 0.590 1.00 58.34 70 ARG A CA 1
ATOM 611 C C . ARG A 1 70 ? 11.132 -11.247 1.863 1.00 58.34 70 ARG A C 1
ATOM 613 O O . ARG A 1 70 ? 12.129 -11.965 1.749 1.00 58.34 70 ARG A O 1
ATOM 620 N N . PRO A 1 71 ? 10.672 -10.817 3.050 1.00 47.62 71 PRO A N 1
ATOM 621 C CA . PRO A 1 71 ? 11.070 -11.512 4.256 1.00 47.62 71 PRO A CA 1
ATOM 622 C C . PRO A 1 71 ? 10.882 -12.997 3.957 1.00 47.62 71 PRO A C 1
ATOM 624 O O . PRO A 1 71 ? 9.817 -13.401 3.476 1.00 47.62 71 PRO A O 1
ATOM 627 N N . ALA A 1 72 ? 11.933 -13.793 4.125 1.00 44.91 72 ALA A N 1
ATOM 628 C CA . ALA A 1 72 ? 11.918 -15.223 3.857 1.00 44.91 72 ALA A CA 1
ATOM 629 C C . ALA A 1 72 ? 11.057 -15.978 4.891 1.00 44.91 72 ALA A C 1
ATOM 631 O O . ALA A 1 72 ? 11.436 -17.033 5.377 1.00 44.91 72 ALA A O 1
ATOM 632 N N . LEU A 1 73 ? 9.865 -15.475 5.214 1.00 46.84 73 LEU A N 1
ATOM 633 C CA . LEU A 1 73 ? 8.872 -16.092 6.088 1.00 46.84 73 LEU A CA 1
ATOM 634 C C . LEU A 1 73 ? 8.101 -17.203 5.360 1.00 46.84 73 LEU A C 1
ATOM 636 O O . LEU A 1 73 ? 6.891 -17.333 5.484 1.00 46.84 73 LEU A O 1
ATOM 640 N N . ARG A 1 74 ? 8.794 -18.014 4.554 1.00 50.69 74 ARG A N 1
ATOM 641 C CA . ARG A 1 74 ? 8.286 -19.308 4.076 1.00 50.69 74 ARG A CA 1
ATOM 642 C C . ARG A 1 74 ? 9.411 -20.318 3.931 1.00 50.69 74 ARG A C 1
ATOM 644 O O . ARG A 1 74 ? 9.692 -20.808 2.841 1.00 50.69 74 ARG A O 1
ATOM 651 N N . LYS A 1 75 ? 10.034 -20.639 5.053 1.00 49.12 75 LYS A N 1
ATOM 652 C CA . LYS A 1 75 ? 10.436 -21.998 5.430 1.00 49.12 75 LYS A CA 1
ATOM 653 C C . LYS A 1 75 ? 10.880 -21.885 6.882 1.00 49.12 75 LYS A C 1
ATOM 655 O O . LYS A 1 75 ? 11.814 -21.145 7.136 1.00 49.12 75 LYS A O 1
ATOM 660 N N . GLU A 1 76 ? 10.171 -22.577 7.775 1.00 46.81 76 GLU A N 1
ATOM 661 C CA . GLU A 1 76 ? 10.232 -22.492 9.252 1.00 46.81 76 GLU A CA 1
ATOM 662 C C . GLU A 1 76 ? 9.207 -21.513 9.884 1.00 46.81 76 GLU A C 1
ATOM 664 O O . GLU A 1 76 ? 9.514 -20.412 10.320 1.00 46.81 76 GLU A O 1
ATOM 669 N N . GLY A 1 77 ? 7.938 -21.933 9.936 1.00 46.84 77 GLY A N 1
ATOM 670 C CA . GLY A 1 77 ? 7.205 -22.002 11.211 1.00 46.84 77 GLY A CA 1
ATOM 671 C C . GLY A 1 77 ? 6.759 -20.758 11.997 1.00 46.84 77 GLY A C 1
ATOM 672 O O . GLY A 1 77 ? 6.115 -20.968 13.019 1.00 46.84 77 GLY A O 1
ATOM 673 N N . LEU A 1 78 ? 7.006 -19.509 11.594 1.00 45.75 78 LEU A N 1
ATOM 674 C CA . LEU A 1 78 ? 6.442 -18.344 12.302 1.00 45.75 78 LEU A CA 1
ATOM 675 C C . LEU A 1 78 ? 5.256 -17.773 11.531 1.00 45.75 78 LEU A C 1
ATOM 677 O O . LEU A 1 78 ? 5.382 -16.918 10.662 1.00 45.75 78 LEU A O 1
ATOM 681 N N . LYS A 1 79 ? 4.108 -18.368 11.842 1.00 40.19 79 LYS A N 1
ATOM 682 C CA . LYS A 1 79 ? 2.752 -17.926 11.541 1.00 40.19 79 LYS A CA 1
ATOM 683 C C . LYS A 1 79 ? 2.635 -16.393 11.434 1.00 40.19 79 LYS A C 1
ATOM 685 O O . LYS A 1 79 ? 3.011 -15.679 12.363 1.00 40.19 79 LYS A O 1
ATOM 690 N N . ASP A 1 80 ? 2.006 -15.920 10.359 1.00 45.59 80 ASP A N 1
ATOM 691 C CA . ASP A 1 80 ? 1.297 -14.638 10.337 1.00 45.59 80 ASP A CA 1
ATOM 692 C C . ASP A 1 80 ? 0.122 -14.714 11.346 1.00 45.59 80 ASP A C 1
ATOM 694 O O . ASP A 1 80 ? -1.047 -14.751 10.962 1.00 45.59 80 ASP A O 1
ATOM 698 N N . GLU A 1 81 ? 0.403 -14.783 12.654 1.00 52.62 81 GLU A N 1
ATOM 699 C CA . GLU A 1 81 ? -0.596 -14.650 13.734 1.00 52.62 81 GLU A CA 1
ATOM 700 C C . GLU A 1 81 ? -1.028 -13.178 13.860 1.00 52.62 81 GLU A C 1
ATOM 702 O O . GLU A 1 81 ? -1.046 -12.621 14.947 1.00 52.62 81 GLU A O 1
ATOM 707 N N . ASP A 1 82 ? -1.303 -12.509 12.744 1.00 50.22 82 ASP A N 1
ATOM 708 C CA . ASP A 1 82 ? -1.838 -11.144 12.715 1.00 50.22 82 ASP A CA 1
ATOM 709 C C . ASP A 1 82 ? -2.937 -10.976 11.652 1.00 50.22 82 ASP A C 1
ATOM 711 O O . ASP A 1 82 ? -3.792 -10.095 11.759 1.00 50.22 82 ASP A O 1
ATOM 715 N N . ASP A 1 83 ? -3.023 -11.879 10.668 1.00 52.56 83 ASP A N 1
ATOM 716 C CA . ASP A 1 83 ? -3.982 -11.745 9.565 1.00 52.56 83 ASP A CA 1
ATOM 717 C C . ASP A 1 83 ? -5.336 -12.452 9.795 1.00 52.56 83 ASP A C 1
ATOM 719 O O . ASP A 1 83 ? -6.306 -12.185 9.076 1.00 52.56 83 ASP A O 1
ATOM 723 N N . PHE A 1 84 ? -5.488 -13.255 10.857 1.00 52.09 84 PHE A N 1
ATOM 724 C CA . PHE A 1 84 ? -6.745 -13.973 11.151 1.00 52.09 84 PHE A CA 1
ATOM 725 C C . PHE A 1 84 ? -7.182 -13.959 12.631 1.00 52.09 84 PHE A C 1
ATOM 727 O O . PHE A 1 84 ? -7.776 -14.908 13.126 1.00 52.09 84 PHE A O 1
ATOM 734 N N . PHE A 1 85 ? -6.935 -12.867 13.360 1.00 57.88 85 PHE A N 1
ATOM 735 C CA . PHE A 1 85 ? -7.641 -12.590 14.619 1.00 57.88 85 PHE A CA 1
ATOM 736 C C . PHE A 1 85 ? -9.145 -12.417 14.415 1.00 57.88 85 PHE A C 1
ATOM 738 O O . PHE A 1 85 ? -9.586 -11.308 14.118 1.00 57.88 85 PHE A O 1
ATOM 745 N N . ASP A 1 86 ? -9.940 -13.468 14.561 1.00 73.81 86 ASP A N 1
ATOM 746 C CA . ASP A 1 86 ? -11.393 -13.332 14.645 1.00 73.81 86 ASP A CA 1
ATOM 747 C C . ASP A 1 86 ? -11.755 -12.480 15.865 1.00 73.81 86 ASP A C 1
ATOM 749 O O . ASP A 1 86 ? -11.754 -12.947 17.003 1.00 73.81 86 ASP A O 1
ATOM 753 N N . PHE A 1 87 ? -12.027 -11.197 15.620 1.00 86.69 87 PHE A N 1
ATOM 754 C CA . PHE A 1 87 ? -12.414 -10.273 16.670 1.00 86.69 87 PHE A CA 1
ATOM 755 C C . PHE A 1 87 ? -13.779 -10.665 17.216 1.00 86.69 87 PHE A C 1
ATOM 757 O O . PHE A 1 87 ? -14.708 -10.950 16.455 1.00 86.69 87 PHE A O 1
ATOM 764 N N . LYS A 1 88 ? -13.919 -10.626 18.537 1.00 90.81 88 LYS A N 1
ATOM 765 C CA . LYS A 1 88 ? -15.185 -10.910 19.222 1.00 90.81 88 LYS A CA 1
ATOM 766 C C . LYS A 1 88 ? -15.840 -9.635 19.728 1.00 90.81 88 LYS A C 1
ATOM 768 O O . LYS A 1 88 ? -15.169 -8.654 20.037 1.00 90.81 88 LYS A O 1
ATOM 773 N N . ALA A 1 89 ? -17.165 -9.667 19.863 1.00 91.69 89 ALA A N 1
ATOM 774 C CA . ALA A 1 89 ? -17.885 -8.606 20.556 1.00 91.69 89 ALA A CA 1
ATOM 775 C C . ALA A 1 89 ? -17.279 -8.391 21.953 1.00 91.69 89 ALA A C 1
ATOM 777 O O . ALA A 1 89 ? -17.009 -9.339 22.690 1.00 91.69 89 ALA A O 1
ATOM 778 N N . GLY A 1 90 ? -17.034 -7.133 22.290 1.00 90.56 90 GLY A N 1
ATOM 779 C CA . GLY A 1 90 ? -16.368 -6.706 23.507 1.00 90.56 90 GLY A CA 1
ATOM 780 C C . GLY A 1 90 ? -14.861 -6.477 23.385 1.00 90.56 90 GLY A C 1
ATOM 781 O O . GLY A 1 90 ? -14.287 -5.918 24.315 1.00 90.56 90 GLY A O 1
ATOM 782 N N . GLU A 1 91 ? -14.221 -6.876 22.286 1.00 91.44 91 GLU A N 1
ATOM 783 C CA . GLU A 1 91 ? -12.770 -6.763 22.133 1.00 91.44 91 GLU A CA 1
ATOM 784 C C . GLU A 1 91 ? -12.315 -5.336 21.818 1.00 91.44 91 GLU A C 1
ATOM 786 O O . GLU A 1 91 ? -12.883 -4.662 20.958 1.00 91.44 91 GLU A O 1
ATOM 791 N N . GLU A 1 92 ? -11.270 -4.888 22.514 1.00 93.94 92 GLU A N 1
ATOM 792 C CA . GLU A 1 92 ? -10.607 -3.617 22.237 1.00 93.94 92 GLU A CA 1
ATOM 793 C C . GLU A 1 92 ? -9.668 -3.752 21.039 1.00 93.94 92 GLU A C 1
ATOM 795 O O . GLU A 1 92 ? -8.815 -4.644 20.974 1.00 93.94 92 GLU A O 1
ATOM 800 N N . VAL A 1 93 ? -9.835 -2.837 20.092 1.00 93.81 93 VAL A N 1
ATOM 801 C CA . VAL A 1 93 ? -9.177 -2.821 18.790 1.00 93.81 93 VAL A CA 1
ATOM 802 C C . VAL A 1 93 ? -8.743 -1.406 18.430 1.00 93.81 93 VAL A C 1
ATOM 804 O O . VAL A 1 93 ? -9.187 -0.413 19.004 1.00 93.81 93 VAL A O 1
ATOM 807 N N . LEU A 1 94 ? -7.890 -1.306 17.421 1.00 94.12 94 LEU A N 1
ATOM 808 C CA . LEU A 1 94 ? -7.613 -0.062 16.724 1.00 94.12 94 LEU A CA 1
ATOM 809 C C . LEU A 1 94 ? -8.409 -0.049 15.419 1.00 94.12 94 LEU A C 1
ATOM 811 O O . LEU A 1 94 ? -8.157 -0.855 14.522 1.00 94.12 94 LEU A O 1
ATOM 815 N N . ALA A 1 95 ? -9.354 0.877 15.294 1.00 95.38 95 ALA A N 1
ATOM 816 C CA . ALA A 1 95 ? -10.213 1.020 14.125 1.00 95.38 95 ALA A CA 1
ATOM 817 C C . ALA A 1 95 ? -9.813 2.243 13.287 1.00 95.38 95 ALA A C 1
ATOM 819 O O . ALA A 1 95 ? -9.501 3.306 13.823 1.00 95.38 95 ALA A O 1
ATOM 820 N N . ARG A 1 96 ? -9.807 2.099 11.956 1.00 96.12 96 ARG A N 1
ATOM 821 C CA . ARG A 1 96 ? -9.467 3.187 11.030 1.00 96.12 96 ARG A CA 1
ATOM 822 C C . ARG A 1 96 ? -10.634 4.168 10.882 1.00 96.12 96 ARG A C 1
ATOM 824 O O . ARG A 1 96 ? -11.746 3.761 10.546 1.00 96.12 96 ARG A O 1
ATOM 831 N N . TRP A 1 97 ? -10.355 5.453 11.063 1.00 93.62 97 TRP A N 1
ATOM 832 C CA . TRP A 1 97 ? -11.293 6.555 10.870 1.00 93.62 97 TRP A CA 1
ATOM 833 C C . TRP A 1 97 ? -11.267 7.109 9.435 1.00 93.62 97 TRP A C 1
ATOM 835 O O . TRP A 1 97 ? -10.507 6.645 8.581 1.00 93.62 97 TRP A O 1
ATOM 845 N N . THR A 1 98 ? -12.120 8.095 9.141 1.00 92.19 98 THR A N 1
ATOM 846 C CA . THR A 1 98 ? -12.239 8.716 7.807 1.00 92.19 98 THR A CA 1
ATOM 847 C C . THR A 1 98 ? -10.991 9.488 7.376 1.00 92.19 98 THR A C 1
ATOM 849 O O . THR A 1 98 ? -10.771 9.659 6.181 1.00 92.19 98 THR A O 1
ATOM 852 N N . ASP A 1 99 ? -10.146 9.896 8.321 1.00 90.12 99 ASP A N 1
ATOM 853 C CA . ASP A 1 99 ? -8.849 10.539 8.079 1.00 90.12 99 ASP A CA 1
ATOM 854 C C . ASP A 1 99 ? -7.697 9.529 7.882 1.00 90.12 99 ASP A C 1
ATOM 856 O O . ASP A 1 99 ? -6.524 9.905 7.854 1.00 90.12 99 ASP A O 1
ATOM 860 N N . CYS A 1 100 ? -8.029 8.238 7.750 1.00 87.56 100 CYS A N 1
ATOM 861 C CA . CYS A 1 100 ? -7.109 7.109 7.615 1.00 87.56 100 CYS A CA 1
ATOM 862 C C . CYS A 1 100 ? -6.219 6.825 8.837 1.00 87.56 100 CYS A C 1
ATOM 864 O O . CYS A 1 100 ? -5.335 5.965 8.747 1.00 87.56 100 CYS A O 1
ATOM 866 N N . ARG A 1 101 ? -6.454 7.473 9.982 1.00 90.75 101 ARG A N 1
ATOM 867 C CA . ARG A 1 101 ? -5.757 7.166 11.237 1.00 90.75 101 ARG A CA 1
ATOM 868 C C . ARG A 1 101 ? -6.493 6.093 12.025 1.00 90.75 101 ARG A C 1
ATOM 870 O O . ARG A 1 101 ? -7.679 5.853 11.816 1.00 90.75 101 ARG A O 1
ATOM 877 N N . TYR A 1 102 ? -5.761 5.408 12.896 1.00 93.12 102 TYR A N 1
ATOM 878 C CA . TYR A 1 102 ? -6.299 4.357 13.751 1.00 93.12 102 TYR A CA 1
ATOM 879 C C . TYR A 1 102 ? -6.521 4.893 15.157 1.00 93.12 102 TYR A C 1
ATOM 881 O O . TYR A 1 102 ? -5.602 5.464 15.742 1.00 93.12 102 TYR A O 1
ATOM 889 N N . TYR A 1 103 ? -7.715 4.665 15.691 1.00 94.56 103 TYR A N 1
ATOM 890 C CA . TYR A 1 103 ? -8.101 5.098 17.027 1.00 94.56 103 TYR A CA 1
ATOM 891 C C . TYR A 1 103 ? -8.625 3.922 17.853 1.00 94.56 103 TYR A C 1
ATOM 893 O O . TYR A 1 103 ? -9.149 2.965 17.271 1.00 94.56 103 TYR A O 1
ATOM 901 N N . PRO A 1 104 ? -8.490 3.978 19.190 1.00 95.38 104 PRO A N 1
ATOM 902 C CA . PRO A 1 104 ? -9.070 2.984 20.080 1.00 95.38 104 PRO A CA 1
ATOM 903 C C . PRO A 1 104 ? -10.581 2.876 19.893 1.00 95.38 104 PRO A C 1
ATOM 905 O O . PRO A 1 104 ? -11.306 3.875 19.860 1.00 95.38 104 PRO A O 1
ATOM 908 N N . ALA A 1 105 ? -11.040 1.641 19.761 1.00 96.06 105 ALA A N 1
ATOM 909 C CA . ALA A 1 105 ? -12.438 1.299 19.628 1.00 96.06 105 ALA A CA 1
ATOM 910 C C . ALA A 1 105 ? -12.702 -0.070 20.256 1.00 96.06 105 ALA A C 1
ATOM 912 O O . ALA A 1 105 ? -11.788 -0.851 20.514 1.00 96.06 105 ALA A O 1
ATOM 913 N N . LYS A 1 106 ? -13.975 -0.376 20.467 1.00 96.81 106 LYS A N 1
ATOM 914 C CA . LYS A 1 106 ? -14.449 -1.666 20.954 1.00 96.81 106 LYS A CA 1
ATOM 915 C C . LYS A 1 106 ? -15.346 -2.305 19.907 1.00 96.81 106 LYS A C 1
ATOM 917 O O . LYS A 1 106 ? -16.203 -1.634 19.337 1.00 96.81 106 LYS A O 1
ATOM 922 N N . ILE A 1 107 ? -15.166 -3.594 19.651 1.00 95.56 107 ILE A N 1
ATOM 923 C CA . ILE A 1 107 ? -16.054 -4.357 18.772 1.00 95.56 107 ILE A CA 1
ATOM 924 C C . ILE A 1 107 ? -17.402 -4.478 19.481 1.00 95.56 107 ILE A C 1
ATOM 926 O O . ILE A 1 107 ? -17.502 -5.074 20.548 1.00 95.56 107 ILE A O 1
ATOM 930 N N . GLU A 1 108 ? -18.443 -3.907 18.901 1.00 95.69 108 GLU A N 1
ATOM 931 C CA . GLU A 1 108 ? -19.809 -4.002 19.405 1.00 95.69 108 GLU A CA 1
ATOM 932 C C . GLU A 1 108 ? -20.478 -5.281 18.895 1.00 95.69 108 GLU A C 1
ATOM 934 O O . GLU A 1 108 ? -21.068 -6.033 19.668 1.00 95.69 108 GLU A O 1
ATOM 939 N N . ALA A 1 109 ? -20.332 -5.569 17.599 1.00 93.12 109 ALA A N 1
ATOM 940 C CA . ALA A 1 109 ? -20.928 -6.740 16.970 1.00 93.12 109 ALA A CA 1
ATOM 941 C C . ALA A 1 109 ? -20.101 -7.246 15.784 1.00 93.12 109 ALA A C 1
ATOM 943 O O . ALA A 1 109 ? -19.452 -6.476 15.073 1.00 93.12 109 ALA A O 1
ATOM 944 N N . VAL A 1 110 ? -20.177 -8.555 15.547 1.00 91.88 110 VAL A N 1
ATOM 945 C CA . VAL A 1 110 ? -19.611 -9.220 14.368 1.00 91.88 110 VAL A CA 1
ATOM 946 C C . VAL A 1 110 ? -20.764 -9.586 13.441 1.00 91.88 110 VAL A C 1
ATOM 948 O O . VAL A 1 110 ? -21.631 -10.383 13.804 1.00 91.88 110 VAL A O 1
ATOM 951 N N . ASN A 1 111 ? -20.794 -9.004 12.246 1.00 87.94 111 ASN A N 1
ATOM 952 C CA . ASN A 1 111 ? -21.838 -9.273 11.264 1.00 87.94 111 ASN A CA 1
ATOM 953 C C . ASN A 1 111 ? -21.468 -10.503 10.424 1.00 87.94 111 ASN A C 1
ATOM 955 O O . ASN A 1 111 ? -20.301 -10.722 10.093 1.00 87.94 111 ASN A O 1
ATOM 959 N N . LYS A 1 112 ? -22.477 -11.277 10.001 1.00 79.38 112 LYS A N 1
ATOM 960 C CA . LYS A 1 112 ? -22.294 -12.515 9.210 1.00 79.38 112 LYS A CA 1
ATOM 961 C C . LYS A 1 112 ? -21.577 -12.304 7.868 1.00 79.38 112 LYS A C 1
ATOM 963 O O . LYS A 1 112 ? -21.044 -13.250 7.306 1.00 79.38 112 LYS A O 1
ATOM 968 N N . GLU A 1 113 ? -21.543 -11.072 7.372 1.00 81.81 113 GLU A N 1
ATOM 969 C CA . GLU A 1 113 ? -20.912 -10.688 6.103 1.00 81.81 113 GLU A CA 1
ATOM 970 C C . GLU A 1 113 ? -19.410 -10.358 6.236 1.00 81.81 113 GLU A C 1
ATOM 972 O O . GLU A 1 113 ? -18.791 -9.885 5.284 1.00 81.81 113 GLU A O 1
ATOM 977 N N . GLY A 1 114 ? -18.806 -10.562 7.415 1.00 79.62 114 GLY A N 1
ATOM 978 C CA . GLY A 1 114 ? -17.391 -10.249 7.662 1.00 79.62 114 GLY A CA 1
ATOM 979 C C . GLY A 1 114 ? -17.112 -8.757 7.892 1.00 79.62 114 GLY A C 1
ATOM 980 O O . GLY A 1 114 ? -15.977 -8.291 7.745 1.00 79.62 114 GLY A O 1
ATOM 981 N N . THR A 1 115 ? -18.152 -7.995 8.237 1.00 90.88 115 THR A N 1
ATOM 982 C CA . THR A 1 115 ? -18.035 -6.624 8.746 1.00 90.88 115 THR A CA 1
ATOM 983 C C . THR A 1 115 ? -18.201 -6.609 10.261 1.00 90.88 115 THR A C 1
ATOM 985 O O . THR A 1 115 ? -18.848 -7.476 10.843 1.00 90.88 115 THR A O 1
ATOM 988 N N . PHE A 1 116 ? -17.611 -5.613 10.905 1.00 94.31 116 PHE A N 1
ATOM 989 C CA . PHE A 1 116 ? -17.621 -5.441 12.349 1.00 94.31 116 PHE A CA 1
ATOM 990 C C . PHE A 1 116 ? -18.217 -4.083 12.669 1.00 94.31 116 PHE A C 1
ATOM 992 O O . PHE A 1 116 ? -17.802 -3.069 12.100 1.00 94.31 116 PHE A O 1
ATOM 999 N N . THR A 1 117 ? -19.171 -4.062 13.584 1.00 95.81 117 THR A N 1
ATOM 1000 C CA . THR A 1 117 ? -19.642 -2.828 14.198 1.00 95.81 117 THR A CA 1
ATOM 1001 C C . THR A 1 117 ? -18.679 -2.494 15.327 1.00 95.81 117 THR A C 1
ATOM 1003 O O . THR A 1 117 ? -18.458 -3.321 16.209 1.00 95.81 117 THR A O 1
ATOM 1006 N N . VAL A 1 118 ? -18.066 -1.316 15.274 1.00 96.25 118 VAL A N 1
ATOM 1007 C CA . VAL A 1 118 ? -17.132 -0.813 16.284 1.00 96.25 118 VAL A CA 1
ATOM 1008 C C . VAL A 1 118 ? -17.665 0.472 16.895 1.00 96.25 118 VAL A C 1
ATOM 1010 O O . VAL A 1 118 ? -18.198 1.319 16.178 1.00 96.25 118 VAL A O 1
ATOM 1013 N N . GLN A 1 119 ? -17.465 0.632 18.197 1.00 97.44 119 GLN A N 1
ATOM 1014 C CA . GLN A 1 119 ? -17.709 1.865 18.930 1.00 97.44 119 GLN A CA 1
ATOM 1015 C C . GLN A 1 119 ? -16.370 2.495 19.311 1.00 97.44 119 GLN A C 1
ATOM 1017 O O . GLN A 1 119 ? -15.576 1.898 20.040 1.00 97.44 119 GLN A O 1
ATOM 1022 N N . PHE A 1 120 ? -16.109 3.695 18.807 1.00 95.62 120 PHE A N 1
ATOM 1023 C CA . PHE A 1 120 ? -14.958 4.502 19.198 1.00 95.62 120 PHE A CA 1
ATOM 1024 C C . PHE A 1 120 ? -15.170 5.088 20.600 1.00 95.62 120 PHE A C 1
ATOM 1026 O O . PHE A 1 120 ? -16.297 5.182 21.086 1.00 95.62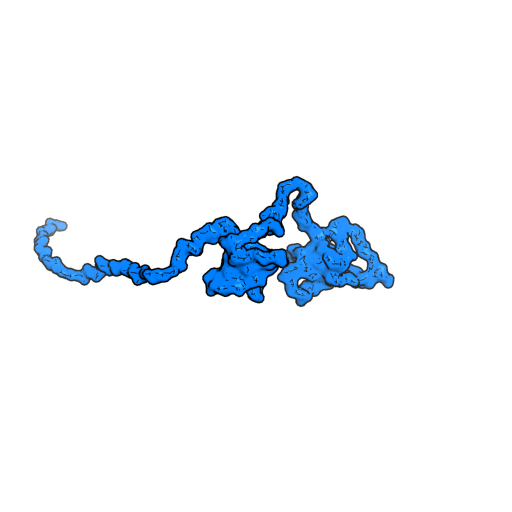 120 PHE A O 1
ATOM 1033 N N . TYR A 1 121 ? -14.087 5.477 21.277 1.00 92.62 121 TYR A N 1
ATOM 1034 C CA . TYR A 1 121 ? -14.162 5.973 22.663 1.00 92.62 121 TYR A CA 1
ATOM 1035 C C . TYR A 1 121 ? -14.859 7.335 22.803 1.00 92.62 121 TYR A C 1
ATOM 1037 O O . TYR A 1 121 ? -15.279 7.698 23.897 1.00 92.62 121 TYR A O 1
ATOM 1045 N N . ASP A 1 122 ? -15.031 8.067 21.704 1.00 91.44 122 ASP A N 1
ATOM 1046 C CA . ASP A 1 122 ? -15.873 9.266 21.628 1.00 91.44 122 ASP A CA 1
ATOM 1047 C C . ASP A 1 122 ? -17.380 8.943 21.518 1.00 91.44 122 ASP A C 1
ATOM 1049 O O . ASP A 1 122 ? -18.212 9.848 21.464 1.00 91.44 122 ASP A O 1
ATOM 1053 N N . GLY A 1 123 ? -17.739 7.656 21.494 1.00 92.00 123 GLY A N 1
ATOM 1054 C CA . GLY A 1 123 ? -19.105 7.153 21.403 1.00 92.00 123 GLY A CA 1
ATOM 1055 C C . GLY A 1 123 ? -19.604 6.930 19.976 1.00 92.00 123 GLY A C 1
ATOM 1056 O O . GLY A 1 123 ? -20.710 6.410 19.808 1.00 92.00 123 GLY A O 1
ATOM 1057 N N . VAL A 1 124 ? -18.828 7.275 18.942 1.00 95.81 124 VAL A N 1
ATOM 1058 C CA . VAL A 1 124 ? -19.274 7.115 17.553 1.00 95.81 124 VAL A CA 1
ATOM 1059 C C . VAL A 1 124 ? -19.221 5.648 17.128 1.00 95.81 124 VAL A C 1
ATOM 1061 O O . VAL A 1 124 ? -18.221 4.961 17.325 1.00 95.81 124 VAL A O 1
ATOM 1064 N N . ILE A 1 125 ? -20.293 5.170 16.491 1.00 96.12 125 ILE A N 1
ATOM 1065 C CA . ILE A 1 125 ? -20.420 3.784 16.021 1.00 96.12 125 ILE A CA 1
ATOM 1066 C C . ILE A 1 125 ? -20.242 3.714 14.502 1.00 96.12 125 ILE A C 1
ATOM 1068 O O . ILE A 1 125 ? -20.790 4.525 13.748 1.00 96.12 125 ILE A O 1
ATOM 1072 N N . ARG A 1 126 ? -19.465 2.735 14.028 1.00 94.94 126 ARG A N 1
ATOM 1073 C CA . ARG A 1 126 ? -19.171 2.522 12.603 1.00 94.94 126 ARG A CA 1
ATOM 1074 C C . ARG A 1 126 ? -19.151 1.042 12.246 1.00 94.94 126 ARG A C 1
ATOM 1076 O O . ARG A 1 126 ? -18.670 0.222 13.014 1.00 94.94 126 ARG A O 1
ATOM 1083 N N . CYS A 1 127 ? -19.562 0.722 11.021 1.00 94.81 127 CYS A N 1
ATOM 1084 C CA . CYS A 1 127 ? -19.386 -0.607 10.434 1.00 94.81 127 CYS A CA 1
ATOM 1085 C C . CYS A 1 127 ? -18.134 -0.621 9.550 1.00 94.81 127 CYS A C 1
ATOM 1087 O O . CYS A 1 127 ? -18.050 0.124 8.570 1.00 94.81 127 CYS A O 1
ATOM 1089 N N . LEU A 1 128 ? -17.159 -1.463 9.881 1.00 93.50 128 LEU A N 1
ATOM 1090 C CA . LEU A 1 128 ? -15.872 -1.555 9.198 1.00 93.50 128 LEU A CA 1
ATOM 1091 C C . LEU A 1 128 ? -15.61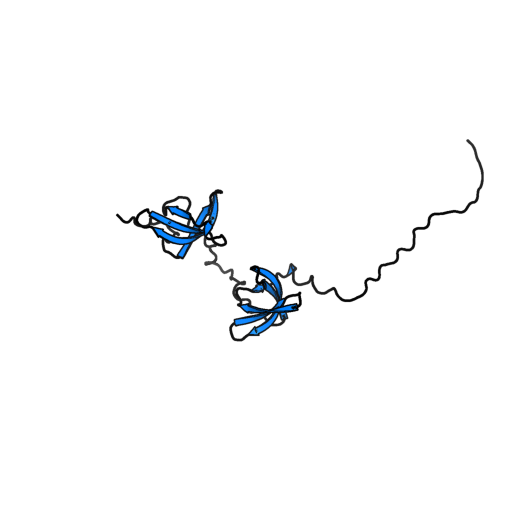0 -2.974 8.687 1.00 93.50 128 LEU A C 1
ATOM 1093 O O . LEU A 1 128 ? -16.069 -3.963 9.249 1.00 93.50 128 LEU A O 1
ATOM 1097 N N . LYS A 1 129 ? -14.837 -3.081 7.605 1.00 91.50 129 LYS A N 1
ATOM 1098 C CA . LYS A 1 129 ? -14.284 -4.364 7.151 1.00 91.50 129 LYS A CA 1
ATOM 1099 C C . LYS A 1 129 ? -13.084 -4.737 8.013 1.00 91.50 129 LYS A C 1
ATOM 1101 O O . LYS A 1 129 ? -12.374 -3.846 8.479 1.00 91.50 129 LYS A O 1
ATOM 1106 N N . ARG A 1 130 ? -12.792 -6.037 8.102 1.00 87.75 130 ARG A N 1
ATOM 1107 C CA . ARG A 1 130 ? -11.609 -6.587 8.786 1.00 87.75 130 ARG A CA 1
ATOM 1108 C C . ARG A 1 130 ? -10.321 -5.788 8.539 1.00 87.75 130 ARG A C 1
ATOM 1110 O O . ARG A 1 130 ? -9.651 -5.406 9.482 1.00 87.75 130 ARG A O 1
ATOM 1117 N N . MET A 1 131 ? -10.027 -5.453 7.279 1.00 89.38 131 MET A N 1
ATOM 1118 C CA . MET A 1 131 ? -8.818 -4.708 6.872 1.00 89.38 131 MET A CA 1
ATOM 1119 C C . MET A 1 131 ? -8.658 -3.304 7.494 1.00 89.38 131 MET A C 1
ATOM 1121 O O . MET A 1 131 ? -7.585 -2.704 7.420 1.00 89.38 131 MET A O 1
ATOM 1125 N N . HIS A 1 132 ? -9.719 -2.746 8.077 1.00 93.00 132 HIS A N 1
ATOM 1126 C CA . HIS A 1 132 ? -9.714 -1.445 8.748 1.00 93.00 132 HIS A CA 1
ATOM 1127 C C . HIS A 1 132 ? -9.622 -1.566 10.272 1.00 93.00 132 HIS A C 1
ATOM 1129 O O . HIS A 1 132 ? -9.746 -0.555 10.959 1.00 93.00 132 HIS A O 1
ATOM 1135 N N . ILE A 1 133 ? -9.401 -2.771 10.795 1.00 91.75 133 ILE A N 1
ATOM 1136 C CA . ILE A 1 133 ? -9.341 -3.069 12.222 1.00 91.75 133 ILE A CA 1
ATOM 1137 C C . ILE A 1 133 ? -8.035 -3.807 12.503 1.00 91.75 133 ILE A C 1
ATOM 1139 O O . ILE A 1 133 ? -7.628 -4.678 11.738 1.00 91.75 133 ILE A O 1
ATOM 1143 N N . LYS A 1 134 ? -7.360 -3.424 13.581 1.00 91.00 134 LYS A N 1
ATOM 1144 C CA . LYS A 1 134 ? -6.143 -4.063 14.082 1.00 91.00 134 LYS A CA 1
ATOM 1145 C C . LYS A 1 134 ? -6.333 -4.451 15.540 1.00 91.00 134 LYS A C 1
ATOM 1147 O O . LYS A 1 134 ? -7.073 -3.773 16.255 1.00 91.00 134 LYS A O 1
ATOM 1152 N N . ALA A 1 135 ? -5.639 -5.494 15.984 1.00 89.44 135 ALA A N 1
ATOM 1153 C CA . ALA A 1 135 ? -5.574 -5.812 17.402 1.00 89.44 135 ALA A CA 1
ATOM 1154 C C . ALA A 1 135 ? -4.988 -4.623 18.179 1.00 89.44 135 ALA A C 1
ATOM 1156 O O . ALA A 1 135 ? -4.092 -3.920 17.700 1.00 89.44 135 ALA A O 1
ATOM 1157 N N . MET A 1 136 ? -5.536 -4.370 19.363 1.00 86.38 136 MET A N 1
ATOM 1158 C CA . MET A 1 136 ? -4.983 -3.377 20.273 1.00 86.38 136 MET A CA 1
ATOM 1159 C C . MET A 1 136 ? -3.821 -4.032 21.041 1.00 86.38 136 MET A C 1
ATOM 1161 O O . MET A 1 136 ? -4.031 -5.118 21.595 1.00 86.38 136 MET A O 1
ATOM 1165 N N . PRO A 1 137 ? -2.605 -3.449 21.029 1.00 79.31 137 PRO A N 1
ATOM 1166 C CA . PRO A 1 137 ? -1.449 -4.034 21.705 1.00 79.31 137 PRO A CA 1
ATOM 1167 C C . PRO A 1 137 ? -1.705 -4.154 23.210 1.00 79.31 137 PRO A C 1
ATOM 1169 O O . PRO A 1 137 ? -2.370 -3.306 23.802 1.00 79.31 137 PRO A O 1
ATOM 1172 N N . GLU A 1 138 ? -1.178 -5.210 23.826 1.00 70.88 138 GLU A N 1
ATOM 1173 C CA . GLU A 1 138 ? -1.439 -5.559 25.230 1.00 70.88 138 GLU A CA 1
ATOM 1174 C C . GLU A 1 138 ? -1.040 -4.436 26.198 1.00 70.88 138 GLU A C 1
ATOM 1176 O O . GLU A 1 138 ? -1.772 -4.162 27.144 1.00 70.88 138 GLU A O 1
ATOM 1181 N N . ASP A 1 139 ? 0.024 -3.693 25.885 1.00 71.06 139 ASP A N 1
ATOM 1182 C CA . ASP A 1 139 ? 0.494 -2.549 26.681 1.00 71.06 139 ASP A CA 1
ATOM 1183 C C . ASP A 1 139 ? -0.473 -1.350 26.683 1.00 71.06 139 ASP A C 1
ATOM 1185 O O . ASP A 1 139 ? -0.379 -0.465 27.534 1.00 71.06 139 ASP A O 1
ATOM 1189 N N . ALA A 1 140 ? -1.405 -1.295 25.726 1.00 63.50 140 ALA A N 1
ATOM 1190 C CA . ALA A 1 140 ? -2.421 -0.249 25.630 1.00 63.50 140 ALA A CA 1
ATOM 1191 C C . ALA A 1 140 ? -3.780 -0.678 26.222 1.00 63.50 140 ALA A C 1
ATOM 1193 O O . ALA A 1 140 ? -4.604 0.188 26.545 1.00 63.50 140 ALA A O 1
ATOM 1194 N N . LYS A 1 141 ? -4.007 -1.988 26.422 1.00 56.25 141 LYS A N 1
ATOM 1195 C CA . LYS A 1 141 ? -5.217 -2.563 27.036 1.00 56.25 141 LYS A CA 1
ATOM 1196 C C . LYS A 1 141 ? -5.177 -2.354 28.551 1.00 56.25 141 LYS A C 1
ATOM 1198 O O . LYS A 1 141 ? -4.830 -3.252 29.309 1.00 56.25 141 LYS A O 1
ATOM 1203 N N . GLY A 1 142 ? -5.508 -1.150 29.015 1.00 52.78 142 GLY A N 1
ATOM 1204 C CA . GLY A 1 142 ? -5.597 -0.890 30.458 1.00 52.78 142 GLY A CA 1
ATOM 1205 C C . GLY A 1 142 ? -5.531 0.564 30.910 1.00 52.78 142 GLY A C 1
ATOM 1206 O O . GLY A 1 142 ? -5.796 0.835 32.077 1.00 52.78 142 GLY A O 1
ATOM 1207 N N . GLN A 1 143 ? -5.238 1.524 30.029 1.00 48.50 143 GLN A N 1
ATOM 1208 C CA . GLN A 1 143 ? -5.173 2.938 30.433 1.00 48.50 143 GLN A CA 1
ATOM 1209 C C . GLN A 1 143 ? -6.536 3.654 30.483 1.00 48.50 143 GLN A C 1
ATOM 1211 O O . GLN A 1 143 ? -6.589 4.819 30.864 1.00 48.50 143 GLN A O 1
ATOM 1216 N N . VAL A 1 144 ? -7.649 2.988 30.144 1.00 46.97 144 VAL A N 1
ATOM 1217 C CA . VAL A 1 144 ? -8.975 3.635 30.010 1.00 46.97 144 VAL A CA 1
ATOM 1218 C C . VAL A 1 144 ? -10.059 2.931 30.844 1.00 46.97 144 VAL A C 1
ATOM 1220 O O . VAL A 1 144 ? -11.195 2.756 30.420 1.00 46.97 144 VAL A O 1
ATOM 1223 N N . GLN A 1 145 ? -9.718 2.520 32.068 1.00 37.78 145 GLN A N 1
ATOM 1224 C CA . GLN A 1 145 ? -10.694 2.255 33.138 1.00 37.78 145 GLN A CA 1
ATOM 1225 C C . GLN A 1 145 ? -10.440 3.178 34.333 1.00 37.78 145 GLN A C 1
ATOM 1227 O O . GLN A 1 145 ? -10.229 2.751 35.458 1.00 37.78 145 GLN A O 1
ATOM 1232 N N . SER A 1 146 ? -10.438 4.482 34.105 1.00 39.66 146 SER A N 1
ATOM 1233 C CA . SER A 1 146 ? -10.854 5.442 35.127 1.00 39.66 146 SER A CA 1
ATOM 1234 C C . SER A 1 146 ? -11.102 6.780 34.451 1.00 39.66 146 SER A C 1
ATOM 1236 O O . SER A 1 146 ? -10.441 7.099 33.471 1.00 39.66 146 SER A O 1
ATOM 1238 N N . GLN A 1 147 ? -12.023 7.554 35.019 1.00 39.66 147 GLN A N 1
ATOM 1239 C CA . GLN A 1 147 ? -12.489 8.878 34.580 1.00 39.66 147 GLN A CA 1
ATOM 1240 C C . GLN A 1 147 ? -13.614 8.778 33.532 1.00 39.66 147 GLN A C 1
ATOM 1242 O O . GLN A 1 147 ? -13.384 8.399 32.395 1.00 39.66 147 GLN A O 1
ATOM 1247 N N . HIS A 1 148 ? -14.886 9.048 33.843 1.00 32.88 148 HIS A N 1
ATOM 1248 C CA . HIS A 1 148 ? -15.477 10.046 34.755 1.00 32.88 148 HIS A CA 1
ATOM 1249 C C . HIS A 1 148 ? -16.961 9.662 35.053 1.00 32.88 148 HIS A C 1
ATOM 1251 O O . HIS A 1 148 ? -17.490 8.849 34.294 1.00 32.88 148 HIS A O 1
ATOM 1257 N N . PRO A 1 149 ? -17.671 10.203 36.082 1.00 45.53 149 PRO A N 1
ATOM 1258 C CA . PRO A 1 149 ? -17.792 11.644 36.339 1.00 45.53 149 PRO A CA 1
ATOM 1259 C C . PRO A 1 149 ? -17.766 12.090 37.826 1.00 45.53 149 PRO A C 1
ATOM 1261 O O . PRO A 1 149 ? -18.092 11.341 38.734 1.00 45.53 149 PRO A O 1
ATOM 1264 N N . LEU A 1 150 ? -17.411 13.367 38.032 1.00 43.59 150 LEU A N 1
ATOM 1265 C CA . LEU A 1 150 ? -17.671 14.191 39.232 1.00 43.59 150 LEU A CA 1
ATOM 1266 C C . LEU A 1 150 ? -17.050 13.774 40.587 1.00 43.59 150 LEU A C 1
ATOM 1268 O O . LEU A 1 150 ? -17.720 13.197 41.432 1.00 43.59 150 LEU A O 1
ATOM 1272 N N . SER A 1 151 ? -15.829 14.251 40.860 1.00 36.94 151 SER A N 1
ATOM 1273 C CA . SER A 1 151 ? -15.455 14.841 42.162 1.00 36.94 151 SER A CA 1
ATOM 1274 C C . SER A 1 151 ? -14.065 15.480 42.059 1.00 36.94 151 SER A C 1
ATOM 1276 O O . SER A 1 151 ? -13.063 14.909 42.487 1.00 36.94 151 SER A O 1
ATOM 1278 N N . TRP A 1 152 ? -13.983 16.680 41.484 1.00 35.84 152 TRP A N 1
ATOM 1279 C CA . TRP A 1 152 ? -12.850 17.567 41.764 1.00 35.84 152 TRP A CA 1
ATOM 1280 C C . TRP A 1 152 ? -13.055 18.144 43.170 1.00 35.84 152 TRP A C 1
ATOM 1282 O O . TRP A 1 152 ? -13.458 19.290 43.338 1.00 35.84 152 TRP A O 1
ATOM 1292 N N . CYS A 1 153 ? -12.841 17.314 44.190 1.00 33.88 153 CYS A N 1
ATOM 1293 C CA . CYS A 1 153 ? -12.524 17.818 45.516 1.00 33.88 153 CYS A CA 1
ATOM 1294 C C . CYS A 1 153 ? -11.028 18.103 45.506 1.00 33.88 153 CYS A C 1
ATOM 1296 O O . CYS A 1 153 ? -10.206 17.200 45.647 1.00 33.88 153 CYS A O 1
ATOM 1298 N N . CYS A 1 154 ? -10.691 19.369 45.286 1.00 36.00 154 CYS A N 1
ATOM 1299 C CA . CYS A 1 154 ? -9.386 19.899 45.635 1.00 36.00 154 CYS A CA 1
ATOM 1300 C C . CYS A 1 154 ? -9.104 19.542 47.106 1.00 36.00 154 CYS A C 1
ATOM 1302 O O . CYS A 1 154 ? -9.954 19.838 47.952 1.00 36.00 154 CYS A O 1
ATOM 1304 N N . PRO A 1 155 ? -7.953 18.953 47.464 1.00 38.84 155 PRO A N 1
ATOM 1305 C CA . PRO A 1 155 ? -7.469 19.115 48.820 1.00 38.84 155 PRO A CA 1
ATOM 1306 C C . PRO A 1 155 ? -7.205 20.613 49.022 1.00 38.84 155 PRO A C 1
ATOM 1308 O O . PRO A 1 155 ? -6.385 21.224 48.344 1.00 38.84 155 PRO A O 1
ATOM 1311 N N . ILE A 1 156 ? -7.998 21.214 49.904 1.00 41.31 156 ILE A N 1
ATOM 1312 C CA . ILE A 1 156 ? -7.705 22.497 50.535 1.00 41.31 156 ILE A CA 1
ATOM 1313 C C . ILE A 1 156 ? -6.384 22.309 51.275 1.00 41.31 156 ILE A C 1
ATOM 1315 O O . ILE A 1 156 ? -6.342 21.565 52.251 1.00 41.31 156 ILE A O 1
ATOM 1319 N N . ASP A 1 157 ? -5.322 22.955 50.802 1.00 40.25 157 ASP A N 1
ATOM 1320 C CA . ASP A 1 157 ? -4.114 23.180 51.590 1.00 40.25 157 ASP A CA 1
ATOM 1321 C C . ASP A 1 157 ? -4.445 24.187 52.704 1.00 40.25 157 ASP A C 1
ATOM 1323 O O . ASP A 1 157 ? -4.798 25.330 52.393 1.00 40.25 157 ASP A O 1
ATOM 1327 N N . PRO A 1 158 ? -4.320 23.851 54.001 1.00 43.94 158 PRO A N 1
ATOM 1328 C CA . PRO A 1 158 ? -4.406 24.832 55.061 1.00 43.94 158 PRO A CA 1
ATOM 1329 C C . PRO A 1 158 ? -3.030 24.944 55.715 1.00 43.94 158 PRO A C 1
ATOM 1331 O O . PRO A 1 158 ? -2.777 24.271 56.705 1.00 43.94 158 PRO A O 1
ATOM 1334 N N . ALA A 1 159 ? -2.133 25.765 55.167 1.00 38.38 159 ALA A N 1
ATOM 1335 C CA . ALA A 1 159 ? -1.056 26.387 55.951 1.00 38.38 159 ALA A CA 1
ATOM 1336 C C . ALA A 1 159 ? -0.220 27.355 55.101 1.00 38.38 159 ALA A C 1
ATOM 1338 O O . ALA A 1 159 ? 0.935 27.103 54.773 1.00 38.38 159 ALA A O 1
ATOM 1339 N N . GLY A 1 160 ? -0.794 28.516 54.802 1.00 35.69 160 GLY A N 1
ATOM 1340 C CA . GLY A 1 160 ? -0.028 29.742 54.620 1.00 35.69 160 GLY A CA 1
ATOM 1341 C C . GLY A 1 160 ? -0.481 30.734 55.681 1.00 35.69 160 GLY A C 1
ATOM 1342 O O . GLY A 1 160 ? -1.479 31.414 55.482 1.00 35.69 160 GLY A O 1
ATOM 1343 N N . SER A 1 161 ? 0.210 30.797 56.821 1.00 37.34 161 SER A N 1
ATOM 1344 C CA . SER A 1 161 ? 0.058 31.913 57.758 1.00 37.34 161 SER A CA 1
ATOM 1345 C C . SER A 1 161 ? 1.398 32.248 58.396 1.00 37.34 161 SER A C 1
ATOM 1347 O O . SER A 1 161 ? 1.858 31.608 59.339 1.00 37.34 161 SER A O 1
ATOM 1349 N N . CYS A 1 162 ? 2.021 33.283 57.854 1.00 35.12 162 CYS A N 1
ATOM 1350 C CA . CYS A 1 162 ? 2.952 34.137 58.563 1.00 35.12 162 CYS A CA 1
ATOM 1351 C C . CYS A 1 162 ? 2.138 35.211 59.308 1.00 35.12 162 CYS A C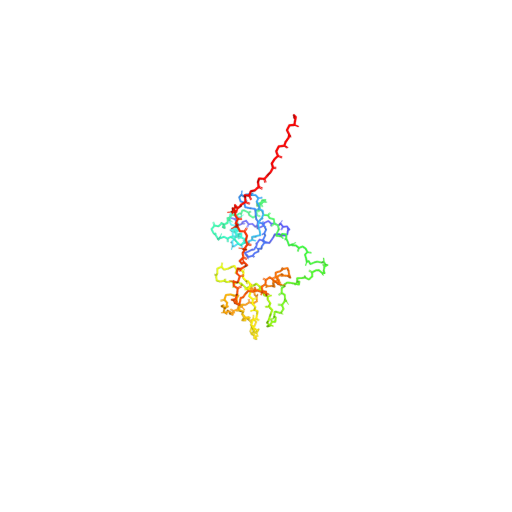 1
ATOM 1353 O O . CYS A 1 162 ? 1.463 36.002 58.660 1.00 35.12 162 CYS A O 1
ATOM 1355 N N . ASN A 1 163 ? 2.177 35.243 60.647 1.00 31.33 163 ASN A N 1
ATOM 1356 C CA . ASN A 1 163 ? 2.816 36.316 61.433 1.00 31.33 163 ASN A CA 1
ATOM 1357 C C . ASN A 1 163 ? 2.384 36.390 62.914 1.00 31.33 163 ASN A C 1
ATOM 1359 O O . ASN A 1 163 ? 1.207 36.308 63.237 1.00 31.33 163 ASN A O 1
ATOM 1363 N N . GLN A 1 164 ? 3.399 36.729 63.723 1.00 32.12 164 GLN A N 1
ATOM 1364 C CA . GLN A 1 164 ? 3.414 37.517 64.972 1.00 32.12 164 GLN A CA 1
ATOM 1365 C C . GLN A 1 164 ? 2.861 36.940 66.290 1.00 32.12 164 GLN A C 1
ATOM 1367 O O . GLN A 1 164 ? 1.665 36.750 66.454 1.00 32.12 164 GLN A O 1
ATOM 1372 N N . SER A 1 165 ? 3.774 36.795 67.268 1.00 37.66 165 SER A N 1
ATOM 1373 C CA . SER A 1 165 ? 3.780 37.463 68.596 1.00 37.66 165 SER A CA 1
ATOM 1374 C C . SER A 1 165 ? 5.006 36.959 69.391 1.00 37.66 165 SER A C 1
ATOM 1376 O O . SER A 1 165 ? 5.174 35.759 69.552 1.00 37.66 165 SER A O 1
ATOM 1378 N N . MET A 1 166 ? 6.036 37.784 69.626 1.00 37.78 166 MET A N 1
ATOM 1379 C CA . MET A 1 166 ? 6.259 38.672 70.791 1.00 37.78 166 MET A CA 1
ATOM 1380 C C . MET A 1 166 ? 6.658 37.955 72.097 1.00 37.78 166 MET A C 1
ATOM 1382 O O . MET A 1 166 ? 5.903 37.142 72.613 1.00 37.78 166 MET A O 1
ATOM 1386 N N . GLY A 1 167 ? 7.811 38.367 72.650 1.00 34.53 167 GLY A N 1
ATOM 1387 C CA . GLY A 1 167 ? 8.328 38.038 73.991 1.00 34.53 167 GLY A CA 1
ATOM 1388 C C . GLY A 1 167 ? 9.744 37.448 73.927 1.00 34.53 167 GLY A C 1
ATOM 1389 O O . GLY A 1 167 ? 9.890 36.250 73.743 1.00 34.53 167 GLY A O 1
ATOM 1390 N N . SER A 1 168 ? 10.803 38.253 73.777 1.00 36.62 168 SER A N 1
ATOM 1391 C CA . SER A 1 168 ? 11.596 38.873 74.862 1.00 36.62 168 SER A CA 1
ATOM 1392 C C . SER A 1 168 ? 12.101 37.877 75.912 1.00 36.62 168 SER A C 1
ATOM 1394 O O . SER A 1 168 ? 11.308 37.505 76.761 1.00 36.62 168 SER A O 1
ATOM 1396 N N . GLU A 1 169 ? 13.405 37.558 75.923 1.00 36.75 169 GLU A N 1
ATOM 1397 C CA . GLU A 1 169 ? 14.254 37.731 77.120 1.00 36.75 169 GLU A CA 1
ATOM 1398 C C . GLU A 1 169 ? 15.772 37.581 76.823 1.00 36.75 169 GLU A C 1
ATOM 1400 O O . GLU A 1 169 ? 16.225 36.588 76.268 1.00 36.75 169 GLU A O 1
ATOM 1405 N N . VAL A 1 170 ? 16.507 38.636 77.202 1.00 40.00 170 VAL A N 1
ATOM 1406 C CA . VAL A 1 170 ? 17.855 38.752 77.817 1.00 40.00 170 VAL A CA 1
ATOM 1407 C C . VAL A 1 170 ? 19.135 38.116 77.226 1.00 40.00 170 VAL A C 1
ATOM 1409 O O . VAL A 1 170 ? 19.364 36.916 77.237 1.00 40.00 170 VAL A O 1
ATOM 1412 N N . SER A 1 171 ? 20.038 39.033 76.847 1.00 37.19 171 SER A N 1
ATOM 1413 C CA . SER A 1 171 ? 21.414 39.248 77.347 1.00 37.19 171 SER A CA 1
ATOM 1414 C C . SER A 1 171 ? 22.333 38.070 77.716 1.00 37.19 171 SER A C 1
ATOM 1416 O O . SER A 1 171 ? 22.108 37.405 78.718 1.00 37.19 171 SER A O 1
ATOM 1418 N N . ALA A 1 172 ? 23.492 38.002 77.042 1.00 40.06 172 ALA A N 1
ATOM 1419 C CA . ALA A 1 172 ? 24.861 38.036 77.612 1.00 40.06 172 ALA A CA 1
ATOM 1420 C C . ALA A 1 172 ? 25.876 37.851 76.456 1.00 40.06 172 ALA A C 1
ATOM 1422 O O . ALA A 1 172 ? 25.810 36.864 75.734 1.00 40.06 172 ALA A O 1
ATOM 1423 N N . PHE A 1 173 ? 26.646 38.877 76.075 1.00 38.66 173 PHE A N 1
ATOM 1424 C CA . PHE A 1 173 ? 28.063 39.063 76.450 1.00 38.66 173 PHE A CA 1
ATOM 1425 C C . PHE A 1 173 ? 28.923 37.787 76.365 1.00 38.66 173 PHE A C 1
ATOM 1427 O O . PHE A 1 173 ? 28.904 36.976 77.287 1.00 38.66 173 PHE A O 1
ATOM 1434 N N . PHE A 1 174 ? 29.741 37.656 75.316 1.00 49.03 174 PHE A N 1
ATOM 1435 C CA . PHE A 1 174 ? 31.138 38.123 75.303 1.00 49.03 174 PHE A CA 1
ATOM 1436 C C . PHE A 1 174 ? 31.634 38.301 73.862 1.00 49.03 174 PHE A C 1
ATOM 1438 O O . PHE A 1 174 ? 31.118 37.583 72.977 1.00 49.03 174 PHE A O 1
#

Foldseek 3Di:
DFADQDDDPQFDPDQQTWWWFADPVRDTAIWGFHAADRVVQWTFIGGPPDDSVRTDTDRSPDPRIDRHPDPPPPDDDDDPPWLDPPADAQAWKFFADPVRGTAIWGFHDQDPVQWTWIAGPVRDIDIGHPVRIGHDDPVRVPPPPDDDDDDPPDPDDPDDDDDDDDDDDDDDDD